Protein AF-A0A0K0EAF3-F1 (afdb_monomer_lite)

Structure (mmCIF, N/CA/C/O backbone):
data_AF-A0A0K0EAF3-F1
#
_entry.id   AF-A0A0K0EAF3-F1
#
loop_
_atom_site.group_PDB
_atom_site.id
_atom_site.type_symbol
_atom_site.label_atom_id
_atom_site.label_alt_id
_atom_site.label_comp_id
_atom_site.label_asym_id
_atom_site.label_entity_id
_atom_site.label_seq_id
_atom_site.pdbx_PDB_ins_code
_atom_site.Cartn_x
_atom_site.Cartn_y
_atom_site.Cartn_z
_atom_site.occupancy
_atom_site.B_iso_or_equiv
_atom_site.auth_seq_id
_atom_site.auth_comp_id
_atom_site.auth_asym_id
_atom_site.auth_atom_id
_atom_site.pdbx_PDB_model_num
ATOM 1 N N . MET A 1 1 ? 6.563 -16.187 -51.332 1.00 65.25 1 MET A N 1
ATOM 2 C CA . MET A 1 1 ? 6.810 -16.731 -49.971 1.00 65.25 1 MET A CA 1
ATOM 3 C C . MET A 1 1 ? 7.579 -15.790 -49.037 1.00 65.25 1 MET A C 1
ATOM 5 O O . MET A 1 1 ? 7.118 -15.606 -47.921 1.00 65.25 1 MET A O 1
ATOM 9 N N . LYS A 1 2 ? 8.696 -15.162 -49.447 1.00 84.75 2 LYS A N 1
ATOM 10 C CA . LYS A 1 2 ? 9.535 -14.335 -48.542 1.00 84.75 2 LYS A CA 1
ATOM 11 C C . LYS A 1 2 ? 8.804 -13.152 -47.870 1.00 84.75 2 LYS A C 1
ATOM 13 O O . LYS A 1 2 ? 9.026 -12.900 -46.693 1.00 84.75 2 LYS A O 1
ATOM 18 N N . PHE A 1 3 ? 7.897 -12.475 -48.580 1.00 87.06 3 PHE A N 1
ATOM 19 C CA . PHE A 1 3 ? 7.168 -11.311 -48.049 1.00 87.06 3 PHE A CA 1
ATOM 20 C C . PHE A 1 3 ? 6.174 -11.661 -46.926 1.00 87.06 3 PHE A C 1
ATOM 22 O O . PHE A 1 3 ? 6.123 -10.979 -45.908 1.00 87.06 3 PHE A O 1
ATOM 29 N N . LEU A 1 4 ? 5.434 -12.768 -47.065 1.00 89.69 4 LEU A N 1
ATOM 30 C CA . LEU A 1 4 ? 4.497 -13.227 -46.032 1.00 89.69 4 LEU A CA 1
ATOM 31 C C . LEU A 1 4 ? 5.234 -13.611 -44.739 1.00 89.69 4 LEU A C 1
ATOM 33 O O . LEU A 1 4 ? 4.789 -13.269 -43.646 1.00 89.69 4 LEU A O 1
ATOM 37 N N . LEU A 1 5 ? 6.393 -14.268 -44.872 1.00 91.62 5 LEU A N 1
ATOM 38 C CA . LEU A 1 5 ? 7.254 -14.607 -43.737 1.00 91.62 5 LEU A CA 1
ATOM 39 C C . LEU A 1 5 ? 7.749 -13.345 -43.012 1.00 91.62 5 LEU A C 1
ATOM 41 O O . LEU A 1 5 ? 7.733 -13.303 -41.786 1.00 91.62 5 LEU A O 1
ATOM 45 N N . PHE A 1 6 ? 8.126 -12.299 -43.757 1.00 91.94 6 PHE A N 1
ATOM 46 C CA . PHE A 1 6 ? 8.534 -11.013 -43.183 1.00 91.94 6 PHE A CA 1
ATOM 47 C C . PHE A 1 6 ? 7.406 -10.350 -42.377 1.00 91.94 6 PHE A C 1
ATOM 49 O O . PHE A 1 6 ? 7.634 -9.925 -41.247 1.00 91.94 6 PHE A O 1
ATOM 56 N N . ILE A 1 7 ? 6.175 -10.331 -42.903 1.00 92.75 7 ILE A N 1
ATOM 57 C CA . ILE A 1 7 ? 5.006 -9.793 -42.186 1.00 92.75 7 ILE A CA 1
ATOM 58 C C . ILE A 1 7 ? 4.729 -10.584 -40.898 1.00 92.75 7 ILE A C 1
ATOM 60 O O . ILE A 1 7 ? 4.492 -9.986 -39.850 1.00 92.75 7 ILE A O 1
ATOM 64 N N . LEU A 1 8 ? 4.791 -11.918 -40.945 1.00 91.94 8 LEU A N 1
ATOM 65 C CA . LEU A 1 8 ? 4.585 -12.764 -39.763 1.00 91.94 8 LEU A CA 1
ATOM 66 C C . LEU A 1 8 ? 5.647 -12.517 -38.683 1.00 91.94 8 LEU A C 1
ATOM 68 O O . LEU A 1 8 ? 5.302 -12.430 -37.504 1.00 91.94 8 LEU A O 1
ATOM 72 N N . LEU A 1 9 ? 6.914 -12.345 -39.073 1.00 90.69 9 LEU A N 1
ATOM 73 C CA . LEU A 1 9 ? 7.994 -11.980 -38.151 1.00 90.69 9 LEU A CA 1
ATOM 74 C C . LEU A 1 9 ? 7.775 -10.591 -37.541 1.00 90.69 9 LEU A C 1
ATOM 76 O O . LEU A 1 9 ? 7.993 -10.419 -36.345 1.00 90.69 9 LEU A O 1
ATOM 80 N N . LEU A 1 10 ? 7.280 -9.629 -38.325 1.00 89.12 10 LEU A N 1
ATOM 81 C CA . LEU A 1 10 ? 6.945 -8.289 -37.844 1.00 89.12 10 LEU A CA 1
ATOM 82 C C . LEU A 1 10 ? 5.819 -8.336 -36.795 1.00 89.12 10 LEU A C 1
ATOM 84 O O . LEU A 1 10 ? 5.963 -7.777 -35.709 1.00 89.12 10 LEU A O 1
ATOM 88 N N . PHE A 1 11 ? 4.724 -9.058 -37.066 1.00 86.81 11 PHE A N 1
ATOM 89 C CA . PHE A 1 11 ? 3.642 -9.254 -36.091 1.00 86.81 11 PHE A CA 1
ATOM 90 C C . PHE A 1 11 ? 4.116 -9.994 -34.839 1.00 86.81 11 PHE A C 1
ATOM 92 O O . PHE A 1 11 ? 3.719 -9.635 -33.731 1.00 86.81 11 PHE A O 1
ATOM 99 N N . HIS A 1 12 ? 4.974 -11.007 -34.991 1.00 84.06 12 HIS A N 1
ATOM 100 C CA . HIS A 1 12 ? 5.555 -11.720 -33.857 1.00 84.06 12 HIS A CA 1
ATOM 101 C C . HIS A 1 12 ? 6.439 -10.798 -33.004 1.00 84.06 12 HIS A C 1
ATOM 103 O O . HIS A 1 12 ? 6.304 -10.786 -31.781 1.00 84.06 12 HIS A O 1
ATOM 109 N N . TYR A 1 13 ? 7.267 -9.963 -33.640 1.00 82.19 13 TYR A N 1
ATOM 110 C CA . TYR A 1 13 ? 8.090 -8.953 -32.976 1.00 82.19 13 TYR A CA 1
ATOM 111 C C . TYR A 1 13 ? 7.239 -7.931 -32.212 1.00 82.19 13 TYR A C 1
ATOM 113 O O . TYR A 1 13 ? 7.477 -7.701 -31.027 1.00 82.19 13 TYR A O 1
ATOM 121 N N . PHE A 1 14 ? 6.194 -7.374 -32.834 1.00 79.00 14 PHE A N 1
ATOM 122 C CA . PHE A 1 14 ? 5.284 -6.457 -32.144 1.00 79.00 14 PHE A CA 1
ATOM 123 C C . PHE A 1 14 ? 4.539 -7.140 -30.994 1.00 79.00 14 PHE A C 1
ATOM 125 O O . PHE A 1 14 ? 4.394 -6.545 -29.931 1.00 79.00 14 PHE A O 1
ATOM 132 N N . LYS A 1 15 ? 4.120 -8.402 -31.148 1.00 77.62 15 LYS A N 1
ATOM 133 C CA . LYS A 1 15 ? 3.481 -9.168 -30.067 1.00 77.62 15 LYS A CA 1
ATOM 134 C C . LYS A 1 15 ? 4.426 -9.399 -28.881 1.00 77.62 15 LYS A C 1
ATOM 136 O O . LYS A 1 15 ? 3.968 -9.356 -27.742 1.00 77.62 15 LYS A O 1
ATOM 141 N N . LEU A 1 16 ? 5.719 -9.616 -29.136 1.00 67.31 16 LEU A N 1
ATOM 142 C CA . LEU A 1 16 ? 6.754 -9.714 -28.098 1.00 67.31 16 LEU A CA 1
ATOM 143 C C . LEU A 1 16 ? 6.997 -8.366 -27.402 1.00 67.31 16 LEU A C 1
ATOM 145 O O . LEU A 1 16 ? 7.117 -8.334 -26.181 1.00 67.31 16 LEU A O 1
ATOM 149 N N . GLN A 1 17 ? 7.017 -7.260 -28.154 1.00 62.44 17 GLN A N 1
ATOM 150 C CA . GLN A 1 17 ? 7.185 -5.905 -27.607 1.00 62.44 17 GLN A CA 1
ATOM 151 C C . GLN A 1 17 ? 5.968 -5.426 -26.804 1.00 62.44 17 GLN A C 1
ATOM 153 O O . GLN A 1 17 ? 6.126 -4.766 -25.783 1.00 62.44 17 GLN A O 1
ATOM 158 N N . TYR A 1 18 ? 4.754 -5.844 -27.176 1.00 57.66 18 TYR A N 1
ATOM 159 C CA . TYR A 1 18 ? 3.547 -5.693 -26.348 1.00 57.66 18 TYR A CA 1
ATOM 160 C C . TYR A 1 18 ? 3.534 -6.622 -25.116 1.00 57.66 18 TYR A C 1
ATOM 162 O O . TYR A 1 18 ? 2.493 -6.795 -24.474 1.00 57.66 18 TYR A O 1
ATOM 170 N N . GLY A 1 19 ? 4.688 -7.211 -24.779 1.00 50.94 19 GLY A N 1
ATOM 171 C CA . GLY A 1 19 ? 4.948 -8.020 -23.601 1.00 50.94 19 GLY A CA 1
ATOM 172 C C . GLY A 1 19 ? 4.253 -7.470 -22.361 1.00 50.94 19 GLY A C 1
ATOM 173 O O . GLY A 1 19 ? 4.590 -6.408 -21.851 1.00 50.94 19 GLY A O 1
ATOM 174 N N . LYS A 1 20 ? 3.236 -8.227 -21.933 1.00 54.22 20 LYS A N 1
ATOM 175 C CA . LYS A 1 20 ? 2.488 -8.176 -20.671 1.00 54.22 20 LYS A CA 1
ATOM 176 C C . LYS A 1 20 ? 2.599 -6.834 -19.936 1.00 54.22 20 LYS A C 1
ATOM 178 O O . LYS A 1 20 ? 3.341 -6.723 -18.964 1.00 54.22 20 LYS A O 1
ATOM 183 N N . PHE A 1 21 ? 1.818 -5.842 -20.374 1.00 60.84 21 PHE A N 1
ATOM 184 C CA . PHE A 1 21 ? 1.597 -4.615 -19.607 1.00 60.84 21 PHE A CA 1
ATOM 185 C C . PHE A 1 21 ? 1.237 -4.996 -18.164 1.00 60.84 21 PHE A C 1
ATOM 187 O O . PHE A 1 21 ? 0.167 -5.558 -17.912 1.00 60.84 21 PHE A O 1
ATOM 194 N N . ASN A 1 22 ? 2.171 -4.780 -17.235 1.00 69.69 22 ASN A N 1
ATOM 195 C CA . ASN A 1 22 ? 1.989 -5.150 -15.842 1.00 69.69 22 ASN A CA 1
ATOM 196 C C . ASN A 1 22 ? 1.050 -4.127 -15.203 1.00 69.69 22 ASN A C 1
ATOM 198 O O . ASN A 1 22 ? 1.484 -3.086 -14.715 1.00 69.69 22 ASN A O 1
ATOM 202 N N . ASN A 1 23 ? -0.249 -4.419 -15.240 1.00 81.50 23 ASN A N 1
ATOM 203 C CA . ASN A 1 23 ? -1.278 -3.597 -14.616 1.00 81.50 23 ASN A CA 1
ATOM 204 C C . ASN A 1 23 ? -1.473 -3.911 -13.123 1.00 81.50 23 ASN A C 1
ATOM 206 O O . ASN A 1 23 ? -2.474 -3.489 -12.540 1.00 81.50 23 ASN A O 1
ATOM 210 N N . ASN A 1 24 ? -0.539 -4.641 -12.506 1.00 90.81 24 ASN A N 1
ATOM 211 C CA . ASN A 1 24 ? -0.638 -5.010 -11.105 1.00 90.81 24 ASN A CA 1
ATOM 212 C C . ASN A 1 24 ? -0.462 -3.797 -10.186 1.00 90.81 24 ASN A C 1
ATOM 214 O O . ASN A 1 24 ? 0.263 -2.841 -10.473 1.00 90.81 24 ASN A O 1
ATOM 218 N N . HIS A 1 25 ? -1.120 -3.890 -9.036 1.00 93.81 25 HIS A N 1
ATOM 219 C CA . HIS A 1 25 ? -0.913 -3.018 -7.889 1.00 93.81 25 HIS A CA 1
ATOM 220 C C . HIS A 1 25 ? 0.012 -3.748 -6.918 1.00 93.81 25 HIS A C 1
ATOM 222 O O . HIS A 1 25 ? -0.342 -4.802 -6.389 1.00 93.81 25 HIS A O 1
ATOM 228 N N . GLU A 1 26 ? 1.205 -3.208 -6.703 1.00 93.94 26 GLU A N 1
ATOM 229 C CA . GLU A 1 26 ? 2.273 -3.857 -5.943 1.00 93.94 26 GLU A CA 1
ATOM 230 C C . GLU A 1 26 ? 2.568 -3.104 -4.641 1.00 93.94 26 GLU A C 1
ATOM 232 O O . GLU A 1 26 ? 2.129 -1.971 -4.448 1.00 93.94 26 GLU A O 1
ATOM 237 N N . GLN A 1 27 ? 3.306 -3.740 -3.722 1.00 94.75 27 GLN A N 1
ATOM 238 C CA . GLN A 1 27 ? 3.766 -3.119 -2.466 1.00 94.75 27 GLN A CA 1
ATOM 239 C C . GLN A 1 27 ? 2.632 -2.471 -1.645 1.00 94.75 27 GLN A C 1
ATOM 241 O O . GLN A 1 27 ? 2.782 -1.398 -1.050 1.00 94.75 27 GLN A O 1
ATOM 246 N N . VAL A 1 28 ? 1.469 -3.130 -1.637 1.00 97.12 28 VAL A N 1
ATOM 247 C CA . VAL A 1 28 ? 0.280 -2.659 -0.928 1.00 97.12 28 VAL A CA 1
ATOM 248 C C . VAL A 1 28 ? 0.552 -2.647 0.574 1.00 97.12 28 VAL A C 1
ATOM 250 O O . VAL A 1 28 ? 0.879 -3.680 1.154 1.00 97.12 28 VAL A O 1
ATOM 253 N N . HIS A 1 29 ? 0.368 -1.497 1.213 1.00 96.38 29 HIS A N 1
ATOM 254 C CA . HIS A 1 29 ? 0.566 -1.329 2.648 1.00 96.38 29 HIS A CA 1
ATOM 255 C C . HIS A 1 29 ? -0.518 -0.451 3.273 1.00 96.38 29 HIS A C 1
ATOM 257 O O . HIS A 1 29 ? -1.184 0.348 2.608 1.00 96.38 29 HIS A O 1
ATOM 263 N N . LEU A 1 30 ? -0.693 -0.631 4.580 1.00 97.25 30 LEU A N 1
ATOM 264 C CA . LEU A 1 30 ? -1.617 0.126 5.411 1.00 97.25 30 LEU A CA 1
ATOM 265 C C . LEU A 1 30 ? -0.831 0.898 6.467 1.00 97.25 30 LEU A C 1
ATOM 267 O O . LEU A 1 30 ? 0.146 0.385 7.007 1.00 97.25 30 LEU A O 1
ATOM 271 N N . ALA A 1 31 ? -1.296 2.096 6.799 1.00 96.75 31 ALA A N 1
ATOM 272 C CA . ALA A 1 31 ? -0.789 2.870 7.924 1.00 96.75 31 ALA A CA 1
ATOM 273 C C . ALA A 1 31 ? -1.945 3.508 8.701 1.00 96.75 31 ALA A C 1
ATOM 275 O O . ALA A 1 31 ? -2.983 3.855 8.132 1.00 96.75 31 ALA A O 1
ATOM 276 N N . LEU A 1 32 ? -1.764 3.674 10.009 1.00 95.75 32 LEU A N 1
ATOM 277 C CA . LEU A 1 32 ? -2.696 4.434 10.838 1.00 95.75 32 LEU A CA 1
ATOM 278 C C . LEU A 1 32 ? -2.522 5.936 10.590 1.00 95.75 32 LEU A C 1
ATOM 280 O O . LEU A 1 32 ? -1.424 6.408 10.295 1.00 95.75 32 LEU A O 1
ATOM 284 N N . THR A 1 33 ? -3.610 6.692 10.724 1.00 95.19 33 THR A N 1
ATOM 285 C CA . THR A 1 33 ? -3.546 8.160 10.788 1.00 95.19 33 THR A CA 1
ATOM 286 C C . THR A 1 33 ? -3.608 8.641 12.238 1.00 95.19 33 THR A C 1
ATOM 288 O O . THR A 1 33 ? -3.737 7.837 13.157 1.00 95.19 33 THR A O 1
ATOM 291 N N . LYS A 1 34 ? -3.556 9.964 12.452 1.00 96.12 34 LYS A N 1
ATOM 292 C CA . LYS A 1 34 ? -3.813 10.561 13.775 1.00 96.12 34 LYS A CA 1
ATOM 293 C C . LYS A 1 34 ? -5.237 10.288 14.282 1.00 96.12 34 LYS A C 1
ATOM 295 O O . LYS A 1 34 ? -5.450 10.275 15.487 1.00 96.12 34 LYS A O 1
ATOM 300 N N . ASP A 1 35 ? -6.197 10.089 13.377 1.00 96.31 35 ASP A N 1
ATOM 301 C CA . ASP A 1 35 ? -7.572 9.728 13.722 1.00 96.31 35 ASP A CA 1
ATOM 302 C C . ASP A 1 35 ? -7.721 8.191 13.725 1.00 96.31 35 ASP A C 1
ATOM 304 O O . ASP A 1 35 ? -7.512 7.561 12.682 1.00 96.31 35 ASP A O 1
ATOM 308 N N . PRO A 1 36 ? -8.115 7.563 14.851 1.00 95.19 36 PRO A N 1
ATOM 309 C CA . PRO A 1 36 ? -8.304 6.112 14.938 1.00 95.19 36 PRO A CA 1
ATOM 310 C C . PRO A 1 36 ? -9.425 5.572 14.034 1.00 95.19 36 PRO A C 1
ATOM 312 O O . PRO A 1 36 ? -9.501 4.366 13.798 1.00 95.19 36 PRO A O 1
ATOM 315 N N . ARG A 1 37 ? -10.301 6.435 13.508 1.00 97.31 37 ARG A N 1
ATOM 316 C CA . ARG A 1 37 ? -11.340 6.085 12.525 1.00 97.31 37 ARG A CA 1
ATOM 317 C C . ARG A 1 37 ? -10.870 6.270 11.086 1.00 97.31 37 ARG A C 1
ATOM 319 O O . ARG A 1 37 ? -11.692 6.237 10.163 1.00 97.31 37 ARG A O 1
ATOM 326 N N . SER A 1 38 ? -9.571 6.473 10.886 1.00 96.00 38 SER A N 1
ATOM 327 C CA . SER A 1 38 ? -8.986 6.723 9.583 1.00 96.00 38 SER A CA 1
ATOM 328 C C . SER A 1 38 ? -7.678 5.957 9.381 1.00 96.00 38 SER A C 1
ATOM 330 O O . SER A 1 38 ? -6.775 5.964 10.221 1.00 96.00 38 SER A O 1
ATOM 332 N N . ILE A 1 39 ? -7.571 5.313 8.221 1.00 96.19 39 ILE A N 1
ATOM 333 C CA . ILE A 1 39 ? -6.380 4.580 7.779 1.00 96.19 39 ILE A CA 1
ATOM 334 C C . ILE A 1 39 ? -5.943 5.064 6.402 1.00 96.19 39 ILE A C 1
ATOM 336 O O . ILE A 1 39 ? -6.757 5.498 5.585 1.00 96.19 39 ILE A O 1
ATOM 340 N N . VAL A 1 40 ? -4.651 4.946 6.135 1.00 95.50 40 VAL A N 1
ATOM 341 C CA . VAL A 1 40 ? -4.056 5.205 4.828 1.00 95.50 40 VAL A CA 1
ATOM 342 C C . VAL A 1 40 ? -3.791 3.878 4.143 1.00 95.50 40 VAL A C 1
ATOM 344 O O . VAL A 1 40 ? -3.184 2.986 4.731 1.00 95.50 40 VAL A O 1
ATOM 347 N N . VAL A 1 41 ? -4.238 3.761 2.899 1.00 96.81 41 VAL A N 1
ATOM 348 C CA . VAL A 1 41 ? -3.942 2.640 2.008 1.00 96.81 41 VAL A CA 1
ATOM 349 C C . VAL A 1 41 ? -3.038 3.152 0.906 1.00 96.81 41 VAL A C 1
ATOM 351 O O . VAL A 1 41 ? -3.400 4.100 0.209 1.00 96.81 41 VAL A O 1
ATOM 354 N N . SER A 1 42 ? -1.891 2.514 0.730 1.00 95.88 42 SER A N 1
ATOM 355 C CA . SER A 1 42 ? -0.906 2.921 -0.263 1.00 95.88 42 SER A CA 1
ATOM 356 C C . SER A 1 42 ? -0.416 1.727 -1.067 1.00 95.88 42 SER A C 1
ATOM 358 O O . SER A 1 42 ? -0.400 0.601 -0.572 1.00 95.88 42 SER A O 1
ATOM 360 N N . TRP A 1 43 ? -0.049 1.963 -2.321 1.00 96.25 43 TRP A N 1
ATOM 361 C CA . TRP A 1 43 ? 0.482 0.945 -3.228 1.00 96.25 43 TRP A CA 1
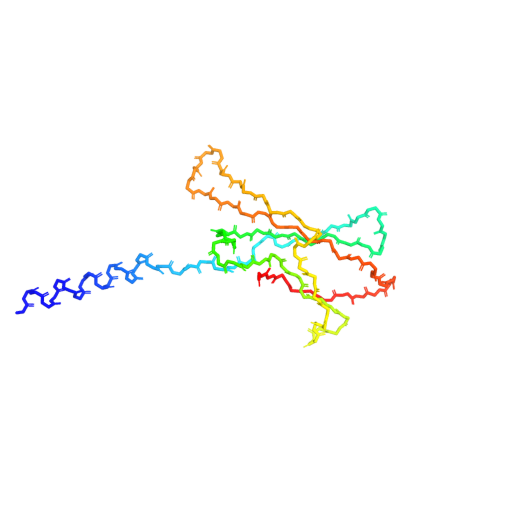ATOM 362 C C . TRP A 1 43 ? 1.268 1.599 -4.362 1.00 96.25 43 TRP A C 1
ATOM 364 O O . TRP A 1 43 ? 1.194 2.812 -4.565 1.00 96.25 43 TRP A O 1
ATOM 374 N N . THR A 1 44 ? 1.981 0.779 -5.120 1.00 93.88 44 THR A N 1
ATOM 375 C CA . THR A 1 44 ? 2.794 1.201 -6.257 1.00 93.88 44 THR A CA 1
ATOM 376 C C . THR A 1 44 ? 2.246 0.599 -7.548 1.00 93.88 44 THR A C 1
ATOM 378 O O . THR A 1 44 ? 1.808 -0.553 -7.562 1.00 93.88 44 THR A O 1
ATOM 381 N N . THR A 1 45 ? 2.290 1.346 -8.649 1.00 92.94 45 THR A N 1
ATOM 382 C CA . THR A 1 45 ? 2.189 0.794 -10.007 1.00 92.94 45 THR A CA 1
ATOM 383 C C . THR A 1 45 ? 3.448 1.116 -10.807 1.00 92.94 45 THR A C 1
ATOM 385 O O . THR A 1 45 ? 4.150 2.097 -10.552 1.00 92.94 45 THR A O 1
ATOM 388 N N . PHE A 1 46 ? 3.725 0.287 -11.810 1.00 89.81 46 PHE A N 1
ATOM 389 C CA . PHE A 1 46 ? 4.811 0.491 -12.779 1.00 89.81 46 PHE A CA 1
ATOM 390 C C . PHE A 1 46 ? 4.305 1.122 -14.084 1.00 89.81 46 PHE A C 1
ATOM 392 O O . PHE A 1 46 ? 4.952 1.053 -15.125 1.00 89.81 46 PHE A O 1
ATOM 399 N N . TYR A 1 47 ? 3.118 1.724 -14.033 1.00 88.38 47 TYR A N 1
ATOM 400 C CA . TYR A 1 47 ? 2.480 2.399 -15.150 1.00 88.38 47 TYR A CA 1
ATOM 401 C C . TYR A 1 47 ? 1.724 3.631 -14.673 1.00 88.38 47 TYR A C 1
ATOM 403 O O . TYR A 1 47 ? 1.190 3.668 -13.561 1.00 88.38 47 TYR A O 1
ATOM 411 N N . ASP A 1 48 ? 1.640 4.622 -15.551 1.00 88.00 48 ASP A N 1
ATOM 412 C CA . ASP A 1 48 ? 0.892 5.838 -15.287 1.00 88.00 48 ASP A CA 1
ATOM 413 C C . ASP A 1 48 ? -0.608 5.610 -15.504 1.00 88.00 48 ASP A C 1
ATOM 415 O O . ASP A 1 48 ? -1.094 5.529 -16.634 1.00 88.00 48 ASP A O 1
ATOM 419 N N . ILE A 1 49 ? -1.365 5.518 -14.414 1.00 89.12 49 ILE A N 1
ATOM 420 C CA . ILE A 1 49 ? -2.827 5.366 -14.455 1.00 89.12 49 ILE A CA 1
ATOM 421 C C . ILE A 1 49 ? -3.533 6.551 -15.144 1.00 89.12 49 ILE A C 1
ATOM 423 O O . ILE A 1 49 ? -4.638 6.389 -15.671 1.00 89.12 49 ILE A O 1
ATOM 427 N N . SER A 1 50 ? -2.919 7.744 -15.158 1.00 85.31 50 SER A N 1
ATOM 428 C CA . SER A 1 50 ? -3.544 8.960 -15.694 1.00 85.31 50 SER A CA 1
ATOM 429 C C . SER A 1 50 ? -3.641 8.933 -17.218 1.00 85.31 50 SER A C 1
ATOM 431 O O . SER A 1 50 ? -4.623 9.430 -17.774 1.00 85.31 50 SER A O 1
ATOM 433 N N . LEU A 1 51 ? -2.706 8.241 -17.881 1.00 86.94 51 LEU A N 1
ATOM 434 C CA . LEU A 1 51 ? -2.727 8.004 -19.328 1.00 86.94 51 LEU A CA 1
ATOM 435 C C . LEU A 1 51 ? -3.994 7.261 -19.773 1.00 86.94 51 LEU A C 1
ATOM 437 O O . LEU A 1 51 ? -4.465 7.446 -20.892 1.00 86.94 51 LEU A O 1
ATOM 441 N N . TYR A 1 52 ? -4.593 6.476 -18.875 1.00 85.81 52 TYR A N 1
ATOM 442 C CA . TYR A 1 52 ? -5.817 5.712 -19.120 1.00 85.81 52 TYR A CA 1
ATOM 443 C C . TYR A 1 52 ? -7.083 6.404 -18.596 1.00 85.81 52 TYR A C 1
ATOM 445 O O . TYR A 1 52 ? -8.144 5.782 -18.555 1.00 85.81 52 TYR A O 1
ATOM 453 N N . LYS A 1 53 ? -6.993 7.675 -18.173 1.00 87.69 53 LYS A N 1
ATOM 454 C CA . LYS A 1 53 ? -8.085 8.437 -17.530 1.00 87.69 53 LYS A CA 1
ATOM 455 C C . LYS A 1 53 ? -8.666 7.740 -16.286 1.00 87.69 53 LYS A C 1
ATOM 457 O O . LYS A 1 53 ? -9.836 7.929 -15.949 1.00 87.69 53 LYS A O 1
ATOM 462 N N . ARG A 1 54 ? -7.851 6.937 -15.599 1.00 88.00 54 ARG A N 1
ATOM 463 C CA . ARG A 1 54 ? -8.212 6.209 -14.376 1.00 88.00 54 ARG A CA 1
ATOM 464 C C . ARG A 1 54 ? -7.748 6.952 -13.131 1.00 88.00 54 ARG A C 1
ATOM 466 O O . ARG A 1 54 ? -6.977 7.910 -13.219 1.00 88.00 54 ARG A O 1
ATOM 473 N N . LYS A 1 55 ? -8.254 6.559 -11.960 1.00 91.06 55 LYS A N 1
ATOM 474 C CA . LYS A 1 55 ? -7.919 7.219 -10.689 1.00 91.06 55 LYS A CA 1
ATOM 475 C C . LYS A 1 55 ? -7.668 6.171 -9.617 1.00 91.06 55 LYS A C 1
ATOM 477 O O . LYS A 1 55 ? -8.488 5.268 -9.492 1.00 91.06 55 LYS A O 1
ATOM 482 N N . PRO A 1 56 ? -6.650 6.350 -8.752 1.00 93.06 56 PRO A N 1
ATOM 483 C CA . PRO A 1 56 ? -6.397 5.399 -7.682 1.00 93.06 56 PRO A CA 1
ATOM 484 C C . PRO A 1 56 ? -7.668 5.213 -6.857 1.00 93.06 56 PRO A C 1
ATOM 486 O O . PRO A 1 56 ? -8.327 6.193 -6.480 1.00 93.06 56 PRO A O 1
ATOM 489 N N . SER A 1 57 ? -8.038 3.966 -6.607 1.00 95.00 57 SER A N 1
ATOM 490 C CA . SER A 1 57 ? -9.268 3.636 -5.913 1.00 95.00 57 SER A CA 1
ATOM 491 C C . SER A 1 57 ? -9.079 2.492 -4.931 1.00 95.00 57 SER A C 1
ATOM 493 O O . SER A 1 57 ? -8.239 1.612 -5.097 1.00 95.00 57 SER A O 1
ATOM 495 N N . VAL A 1 58 ? -9.878 2.521 -3.870 1.00 96.56 58 VAL A N 1
ATOM 496 C CA . VAL A 1 58 ? -9.952 1.448 -2.887 1.00 96.56 58 VAL A CA 1
ATOM 497 C C . VAL A 1 58 ? -11.412 1.074 -2.711 1.00 96.56 58 VAL A C 1
ATOM 499 O O . VAL A 1 58 ? -12.231 1.895 -2.287 1.00 96.56 58 VAL A O 1
ATOM 502 N N . LYS A 1 59 ? -11.740 -0.179 -3.030 1.00 96.94 59 LYS A N 1
ATOM 503 C CA . LYS A 1 59 ? -13.006 -0.797 -2.628 1.00 96.94 59 LYS A CA 1
ATOM 504 C C . LYS A 1 59 ? -12.823 -1.398 -1.244 1.00 96.94 59 LYS A C 1
ATOM 506 O O . LYS A 1 59 ? -11.806 -2.040 -1.003 1.00 96.94 59 LYS A O 1
ATOM 511 N N . TYR A 1 60 ? -13.773 -1.206 -0.339 1.00 97.81 60 TYR A N 1
ATOM 512 C CA . TYR A 1 60 ? -13.677 -1.709 1.029 1.00 97.81 60 TYR A CA 1
ATOM 513 C C . TYR A 1 60 ? -15.048 -2.007 1.643 1.00 97.81 60 TYR A C 1
ATOM 515 O O . TYR A 1 60 ? -16.084 -1.533 1.177 1.00 97.81 60 TYR A O 1
ATOM 523 N N . GLY A 1 61 ? -15.069 -2.822 2.694 1.00 97.75 61 GLY A N 1
ATOM 524 C CA . GLY A 1 61 ? -16.303 -3.229 3.365 1.00 97.75 61 GLY A CA 1
ATOM 525 C C . GLY A 1 61 ? -16.049 -4.184 4.526 1.00 97.75 61 GLY A C 1
ATOM 526 O O . GLY A 1 61 ? -14.943 -4.684 4.698 1.00 97.75 61 GLY A O 1
ATOM 527 N N . THR A 1 62 ? -17.070 -4.440 5.338 1.00 97.44 62 THR A N 1
ATOM 528 C CA . THR A 1 62 ? -16.987 -5.380 6.472 1.00 97.44 62 THR A CA 1
ATOM 529 C C . THR A 1 62 ? -17.288 -6.828 6.071 1.00 97.44 62 THR A C 1
ATOM 531 O O . THR A 1 62 ? -17.072 -7.738 6.864 1.00 97.44 62 THR A O 1
ATOM 534 N N . ILE A 1 63 ? -17.760 -7.056 4.840 1.00 97.50 63 ILE A N 1
ATOM 535 C CA . ILE A 1 63 ? -18.078 -8.375 4.284 1.00 97.50 63 ILE A CA 1
ATOM 536 C C . ILE A 1 63 ? -17.062 -8.689 3.180 1.00 97.50 63 ILE A C 1
ATOM 538 O O . ILE A 1 63 ? -16.994 -7.979 2.180 1.00 97.50 63 ILE A O 1
ATOM 542 N N . LYS A 1 64 ? -16.270 -9.758 3.337 1.00 96.44 64 LYS A N 1
ATOM 543 C CA . LYS A 1 64 ? -15.177 -10.106 2.404 1.00 96.44 64 LYS A CA 1
ATOM 544 C C . LYS A 1 64 ? -15.653 -10.317 0.962 1.00 96.44 64 LYS A C 1
ATOM 546 O O . LYS A 1 64 ? -14.958 -9.923 0.032 1.00 96.44 64 LYS A O 1
ATOM 551 N N . SER A 1 65 ? -16.820 -10.935 0.785 1.00 96.38 65 SER A N 1
ATOM 552 C CA . SER A 1 65 ? -17.411 -11.225 -0.527 1.00 96.38 65 SER A CA 1
ATOM 553 C C . SER A 1 65 ? -18.061 -10.009 -1.196 1.00 96.38 65 SER A C 1
ATOM 555 O O . SER A 1 65 ? -18.335 -10.062 -2.390 1.00 96.38 65 SER A O 1
ATOM 557 N N . SER A 1 66 ? -18.297 -8.913 -0.462 1.00 95.06 66 SER A N 1
ATOM 558 C CA . SER A 1 66 ? -19.006 -7.735 -0.969 1.00 95.06 66 SER A CA 1
ATOM 559 C C . SER A 1 66 ? -18.420 -6.436 -0.406 1.00 95.06 66 SER A C 1
ATOM 561 O O . SER A 1 66 ? -18.734 -5.992 0.701 1.00 95.06 66 SER A O 1
ATOM 563 N N . LEU A 1 67 ? -17.547 -5.808 -1.196 1.00 96.69 67 LEU A N 1
ATOM 564 C CA . LEU A 1 67 ? -16.922 -4.523 -0.875 1.00 96.69 67 LEU A CA 1
ATOM 565 C C . LEU A 1 67 ? -17.783 -3.375 -1.417 1.00 96.69 67 LEU A C 1
ATOM 567 O O . LEU A 1 67 ? -17.548 -2.875 -2.517 1.00 96.69 67 LEU A O 1
ATOM 571 N N . SER A 1 68 ? -18.805 -2.984 -0.655 1.00 93.81 68 SER A N 1
ATOM 572 C CA . SER A 1 68 ? -19.815 -2.010 -1.091 1.00 93.81 68 SER A CA 1
ATOM 573 C C . SER A 1 68 ? -19.341 -0.553 -1.107 1.00 93.81 68 SER A C 1
ATOM 575 O O . SER A 1 68 ? -19.928 0.268 -1.809 1.00 93.81 68 SER A O 1
ATOM 577 N N . LYS A 1 69 ? -18.289 -0.201 -0.357 1.00 96.12 69 LYS A N 1
ATOM 578 C CA . LYS A 1 69 ? -17.778 1.176 -0.290 1.00 96.12 69 LYS A CA 1
ATOM 579 C C . LYS A 1 69 ? -16.625 1.364 -1.265 1.00 96.12 69 LYS A C 1
ATOM 581 O O . LYS A 1 69 ? -15.766 0.496 -1.393 1.00 96.12 69 LYS A O 1
ATOM 586 N N . VAL A 1 70 ? -16.571 2.523 -1.918 1.00 94.81 70 VAL A N 1
ATOM 587 C CA . VAL A 1 70 ? -15.493 2.878 -2.850 1.00 94.81 70 VAL A CA 1
ATOM 588 C C . VAL A 1 70 ? -14.987 4.276 -2.533 1.00 94.81 70 VAL A C 1
ATOM 590 O O . VAL A 1 70 ? -15.756 5.235 -2.542 1.00 94.81 70 VAL A O 1
ATOM 593 N N . LYS A 1 71 ? -13.682 4.404 -2.296 1.00 94.75 71 LYS A N 1
ATOM 594 C CA . LYS A 1 71 ? -12.992 5.694 -2.223 1.00 94.75 71 LYS A CA 1
ATOM 595 C C . LYS A 1 71 ? -12.123 5.847 -3.465 1.00 94.75 71 LYS A C 1
ATOM 597 O O . LYS A 1 71 ? -11.397 4.926 -3.820 1.00 94.75 71 LYS A O 1
ATOM 602 N N . ARG A 1 72 ? -12.211 6.993 -4.137 1.00 91.44 72 ARG A N 1
ATOM 603 C CA . ARG A 1 72 ? -11.378 7.344 -5.300 1.00 91.44 72 ARG A CA 1
ATOM 604 C C . ARG A 1 72 ? -10.484 8.529 -4.945 1.00 91.44 72 ARG A C 1
ATOM 606 O O . ARG A 1 72 ? -10.795 9.225 -3.984 1.00 91.44 72 ARG A O 1
ATOM 613 N N . GLY A 1 73 ? -9.415 8.736 -5.716 1.00 71.38 73 GLY A N 1
ATOM 614 C CA . GLY A 1 73 ? -8.300 9.687 -5.537 1.00 71.38 73 GLY A CA 1
ATOM 615 C C . GLY A 1 73 ? -8.582 11.180 -5.337 1.00 71.38 73 GLY A C 1
ATOM 616 O O . GLY A 1 73 ? -7.784 11.993 -5.777 1.00 71.38 73 GLY A O 1
ATOM 617 N N . SER A 1 74 ? -9.671 11.563 -4.671 1.00 60.56 74 SER A N 1
ATOM 618 C CA . SER A 1 74 ? -9.885 12.913 -4.148 1.00 60.56 74 SER A CA 1
ATOM 619 C C . SER A 1 74 ? -9.204 13.149 -2.797 1.00 60.56 74 SER A C 1
ATOM 621 O O . SER A 1 74 ? -8.946 14.290 -2.445 1.00 60.56 74 SER A O 1
ATOM 623 N N . THR A 1 75 ? -8.882 12.096 -2.042 1.00 57.19 75 THR A N 1
ATOM 624 C CA . THR A 1 75 ? -8.187 12.194 -0.743 1.00 57.19 75 THR A CA 1
ATOM 625 C C . THR A 1 75 ? -6.791 11.594 -0.797 1.00 57.19 75 THR A C 1
ATOM 627 O O . THR A 1 75 ? -6.339 11.004 0.175 1.00 57.19 75 THR A O 1
ATOM 630 N N . GLY A 1 76 ? -6.146 11.646 -1.957 1.00 58.12 76 GLY A N 1
ATOM 631 C CA . GLY A 1 76 ? -4.920 10.915 -2.229 1.00 58.12 76 GLY A CA 1
ATOM 632 C C . GLY A 1 76 ? -3.883 11.725 -2.981 1.00 58.12 76 GLY A C 1
ATOM 633 O O . GLY A 1 76 ? -4.186 12.781 -3.526 1.00 58.12 76 GLY A O 1
ATOM 634 N N . SER A 1 77 ? -2.667 11.192 -3.052 1.00 74.62 77 SER A N 1
ATOM 635 C CA . SER A 1 77 ? -1.616 11.712 -3.926 1.00 74.62 77 SER A CA 1
ATOM 636 C C . SER A 1 77 ? -1.081 10.587 -4.797 1.00 74.62 77 SER A C 1
ATOM 638 O O . SER A 1 77 ? -1.008 9.446 -4.342 1.00 74.62 77 SER A O 1
ATOM 640 N N . THR A 1 78 ? -0.737 10.909 -6.043 1.00 81.56 78 THR A N 1
ATOM 641 C CA . THR A 1 78 ? 0.100 10.049 -6.881 1.00 81.56 78 THR A CA 1
ATOM 642 C C . THR A 1 78 ? 1.445 10.733 -7.052 1.00 81.56 78 THR A C 1
ATOM 644 O O . THR A 1 78 ? 1.482 11.903 -7.429 1.00 81.56 78 THR A O 1
ATOM 647 N N . ARG A 1 79 ? 2.539 10.034 -6.753 1.00 87.25 79 ARG A N 1
ATOM 648 C CA . ARG A 1 79 ? 3.903 10.548 -6.930 1.00 87.25 79 ARG A CA 1
ATOM 649 C C . ARG A 1 79 ? 4.651 9.672 -7.918 1.00 87.25 79 ARG A C 1
ATOM 651 O O . ARG A 1 79 ? 4.705 8.461 -7.733 1.00 87.25 79 ARG A O 1
ATOM 658 N N . LYS A 1 80 ? 5.233 10.292 -8.941 1.00 89.44 80 LYS A N 1
ATOM 659 C CA . LYS A 1 80 ? 6.150 9.636 -9.872 1.00 89.44 80 LYS A CA 1
ATOM 660 C C . LYS A 1 80 ? 7.551 9.672 -9.273 1.00 89.44 80 LYS A C 1
ATOM 662 O O . LYS A 1 80 ? 8.052 10.756 -8.989 1.00 89.44 80 LYS A O 1
ATOM 667 N N . LEU A 1 81 ? 8.172 8.512 -9.106 1.00 88.00 81 LEU A N 1
ATOM 668 C CA . LEU A 1 81 ? 9.578 8.381 -8.739 1.00 88.00 81 LEU A CA 1
ATOM 669 C C . LEU A 1 81 ? 10.333 7.714 -9.885 1.00 88.00 81 LEU A C 1
ATOM 671 O O . LEU A 1 81 ? 9.858 6.742 -10.471 1.00 88.00 81 LEU A O 1
ATOM 675 N N . ILE A 1 82 ? 11.497 8.269 -10.197 1.00 88.00 82 ILE A N 1
ATOM 676 C CA . ILE A 1 82 ? 12.454 7.720 -11.153 1.00 88.00 82 ILE A CA 1
ATOM 677 C C . ILE A 1 82 ? 13.623 7.217 -10.313 1.00 88.00 82 ILE A C 1
ATOM 679 O O . ILE A 1 82 ? 14.144 7.977 -9.494 1.00 88.00 82 ILE A O 1
ATOM 683 N N . GLU A 1 83 ? 14.001 5.950 -10.466 1.00 85.31 83 GLU A N 1
ATOM 684 C CA . GLU A 1 83 ? 15.108 5.401 -9.683 1.00 85.31 83 GLU A CA 1
ATOM 685 C C . GLU A 1 83 ? 16.419 6.134 -10.002 1.00 85.31 83 GLU A C 1
ATOM 687 O O . GLU A 1 83 ? 16.763 6.282 -11.179 1.00 85.31 83 GLU A O 1
ATOM 692 N N . PRO A 1 84 ? 17.187 6.557 -8.982 1.00 87.56 84 PRO A N 1
ATOM 693 C CA . PRO A 1 84 ? 18.352 7.420 -9.180 1.00 87.56 84 PRO A CA 1
ATOM 694 C C . PRO A 1 84 ? 19.447 6.755 -10.023 1.00 87.56 84 PRO A C 1
ATOM 696 O O . PRO A 1 84 ? 20.105 7.422 -10.813 1.00 87.56 84 PRO A O 1
ATOM 699 N N . ASN A 1 85 ? 19.601 5.432 -9.897 1.00 90.94 85 ASN A N 1
ATOM 700 C CA . ASN A 1 85 ? 20.634 4.657 -10.589 1.00 90.94 85 ASN A CA 1
ATOM 701 C C . ASN A 1 85 ? 20.124 3.973 -11.868 1.00 90.94 85 ASN A C 1
ATOM 703 O O . ASN A 1 85 ? 20.901 3.331 -12.571 1.00 90.94 85 ASN A O 1
ATOM 707 N N . ASN A 1 86 ? 18.821 4.052 -12.157 1.00 87.25 86 ASN A N 1
ATOM 708 C CA . ASN A 1 86 ? 18.237 3.447 -13.347 1.00 87.25 86 ASN A CA 1
ATOM 709 C C . ASN A 1 86 ? 16.962 4.188 -13.767 1.00 87.25 86 ASN A C 1
ATOM 711 O O . ASN A 1 86 ? 15.854 3.842 -13.359 1.00 87.25 86 ASN A O 1
ATOM 715 N N . SER A 1 87 ? 17.117 5.166 -14.656 1.00 86.69 87 SER A N 1
ATOM 716 C CA . SER A 1 87 ? 16.014 6.007 -15.130 1.00 86.69 87 SER A CA 1
ATOM 717 C C . SER A 1 87 ? 14.916 5.254 -15.895 1.00 86.69 87 SER A C 1
ATOM 719 O O . SER A 1 87 ? 13.832 5.803 -16.093 1.00 86.69 87 SER A O 1
ATOM 721 N N . THR A 1 88 ? 15.156 3.997 -16.291 1.00 85.19 88 THR A N 1
ATOM 722 C CA . THR A 1 88 ? 14.134 3.139 -16.917 1.00 85.19 88 THR A CA 1
ATOM 723 C C . THR A 1 88 ? 13.098 2.628 -15.916 1.00 85.19 88 THR A C 1
ATOM 725 O O . THR A 1 88 ? 11.993 2.255 -16.308 1.00 85.19 88 THR A O 1
ATOM 728 N N . ILE A 1 89 ? 13.417 2.641 -14.617 1.00 84.75 89 ILE A N 1
ATOM 729 C CA . ILE A 1 89 ? 12.496 2.220 -13.565 1.00 84.75 89 ILE A CA 1
ATOM 730 C C . ILE A 1 89 ? 11.725 3.443 -13.082 1.00 84.75 89 ILE A C 1
ATOM 7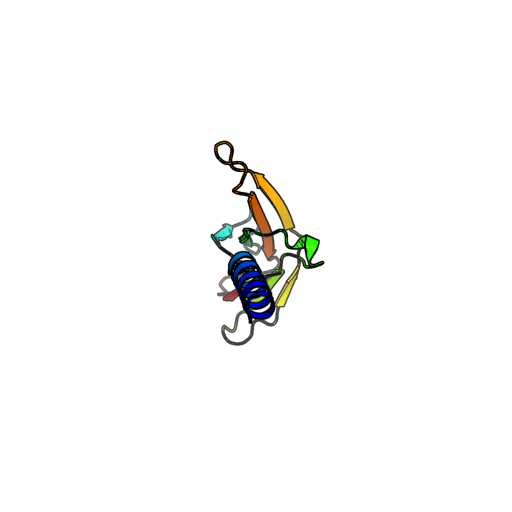32 O O . ILE A 1 89 ? 12.228 4.278 -12.327 1.00 84.75 89 ILE A O 1
ATOM 736 N N . ILE A 1 90 ? 10.468 3.516 -13.511 1.00 88.06 90 ILE A N 1
ATOM 737 C CA . ILE A 1 90 ? 9.513 4.533 -13.082 1.00 88.06 90 ILE A CA 1
ATOM 738 C C . ILE A 1 90 ? 8.454 3.862 -12.212 1.00 88.06 90 ILE A C 1
ATOM 740 O O . ILE A 1 90 ? 7.851 2.861 -12.601 1.00 88.06 90 ILE A O 1
ATOM 744 N N . ARG A 1 91 ?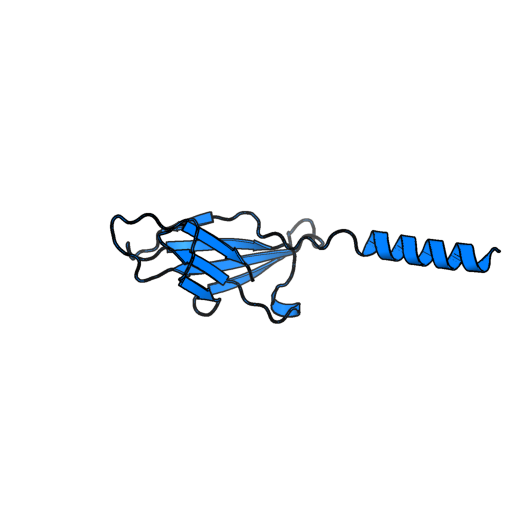 8.214 4.434 -11.034 1.00 90.25 91 ARG A N 1
ATOM 745 C CA . ARG A 1 91 ? 7.206 3.970 -10.078 1.00 90.25 91 ARG A CA 1
ATOM 746 C C . ARG A 1 91 ? 6.208 5.074 -9.786 1.00 90.25 91 ARG A C 1
ATOM 748 O O . ARG A 1 91 ? 6.580 6.237 -9.637 1.00 90.25 91 ARG A O 1
ATOM 755 N N . TYR A 1 92 ? 4.947 4.696 -9.664 1.00 92.62 92 TYR A N 1
ATOM 756 C CA . TYR A 1 92 ? 3.858 5.588 -9.301 1.00 92.62 92 TYR A CA 1
ATOM 757 C C . TYR A 1 92 ? 3.313 5.153 -7.949 1.00 92.62 92 TYR A C 1
ATOM 759 O O . TYR A 1 92 ? 2.752 4.072 -7.812 1.00 92.62 92 TYR A O 1
ATOM 767 N N . PHE A 1 93 ? 3.518 5.986 -6.935 1.00 93.62 93 PHE A N 1
ATOM 768 C CA . PHE A 1 93 ? 3.065 5.727 -5.574 1.00 93.62 93 PHE A CA 1
ATOM 769 C C . PHE A 1 93 ? 1.709 6.363 -5.369 1.00 93.62 93 PHE A C 1
ATOM 771 O O . PHE A 1 93 ? 1.581 7.579 -5.503 1.00 93.62 93 PHE A O 1
ATOM 778 N N . HIS A 1 94 ? 0.723 5.554 -5.018 1.00 94.75 94 HIS A N 1
ATOM 779 C CA . HIS A 1 94 ? -0.641 5.981 -4.769 1.00 94.75 94 HIS A CA 1
ATOM 780 C C . HIS A 1 94 ? -0.962 5.875 -3.289 1.00 94.75 94 HIS A C 1
ATOM 782 O O . HIS A 1 94 ? -0.532 4.945 -2.610 1.00 94.75 94 HIS A O 1
ATOM 788 N N . THR A 1 95 ? -1.764 6.813 -2.805 1.00 94.88 95 THR A N 1
ATOM 789 C CA . THR A 1 95 ? -2.179 6.890 -1.405 1.00 94.88 95 THR A CA 1
ATOM 790 C C . THR A 1 95 ? -3.650 7.263 -1.353 1.00 94.88 95 THR A C 1
ATOM 792 O O . TH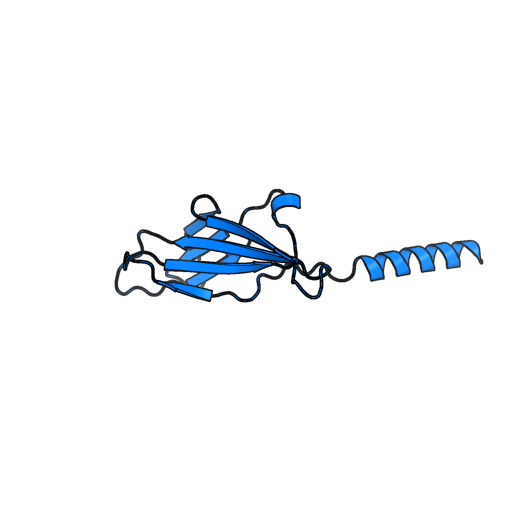R A 1 95 ? -4.051 8.203 -2.029 1.00 94.88 95 THR A O 1
ATOM 795 N N . ILE A 1 96 ? -4.457 6.560 -0.559 1.00 95.69 96 ILE A N 1
ATOM 796 C CA . ILE A 1 96 ? -5.880 6.836 -0.337 1.00 95.69 96 ILE A CA 1
ATOM 797 C C . ILE A 1 96 ? -6.192 6.746 1.153 1.00 95.69 96 ILE A C 1
ATOM 799 O O . ILE A 1 96 ? -5.945 5.730 1.796 1.00 95.69 96 ILE A O 1
ATOM 803 N N . TYR A 1 97 ? -6.810 7.796 1.685 1.00 95.50 97 TYR A N 1
ATOM 804 C CA . TYR A 1 97 ? -7.316 7.818 3.054 1.00 95.50 97 TYR A CA 1
ATOM 805 C C . TYR A 1 97 ? -8.739 7.251 3.101 1.00 95.50 97 TYR A C 1
ATOM 807 O O . TYR A 1 97 ? -9.643 7.756 2.425 1.00 95.50 97 TYR A O 1
ATOM 815 N N . LEU A 1 98 ? -8.948 6.220 3.918 1.00 95.88 98 LEU A N 1
ATOM 816 C CA . LEU A 1 98 ? -10.267 5.702 4.272 1.00 95.88 98 LEU A CA 1
ATOM 817 C C . LEU A 1 98 ? -10.657 6.274 5.629 1.00 95.88 98 LEU A C 1
ATOM 819 O O . LEU A 1 98 ? -10.008 5.982 6.624 1.00 95.88 98 LEU A O 1
ATOM 823 N N . GLN A 1 99 ? -11.714 7.078 5.657 1.00 94.88 99 GLN A N 1
ATOM 824 C CA . GLN A 1 99 ? -12.150 7.833 6.834 1.00 94.88 99 GLN A CA 1
ATOM 825 C C . GLN A 1 99 ? -13.502 7.320 7.343 1.00 94.88 99 GLN A C 1
ATOM 827 O O . GLN A 1 99 ? -14.200 6.577 6.642 1.00 94.88 99 GLN A O 1
ATOM 832 N N . ASN A 1 100 ? -13.901 7.773 8.534 1.00 95.88 100 ASN A N 1
ATOM 833 C CA . ASN A 1 100 ? -15.186 7.451 9.164 1.00 95.88 100 ASN A CA 1
ATOM 834 C C . ASN A 1 100 ? -15.410 5.942 9.354 1.00 95.88 100 ASN A C 1
ATOM 836 O O . ASN A 1 100 ? -16.538 5.448 9.261 1.00 95.88 100 ASN A O 1
ATOM 840 N N . LEU A 1 101 ? -14.338 5.195 9.615 1.00 97.19 101 LEU A N 1
ATOM 841 C CA . LEU A 1 101 ? -14.422 3.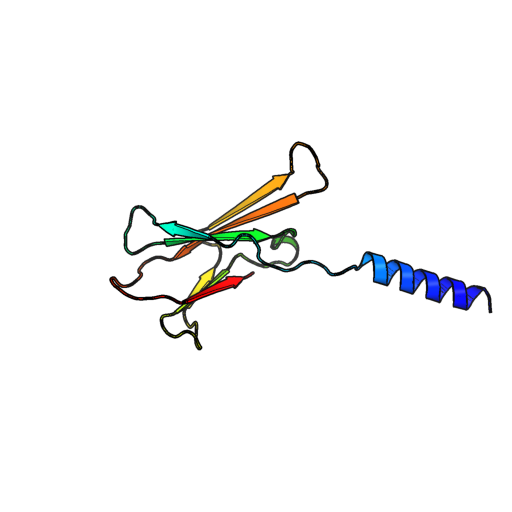781 9.955 1.00 97.19 101 LEU A CA 1
ATOM 842 C C . LEU A 1 101 ? -15.054 3.603 11.341 1.00 97.19 101 LEU A C 1
ATOM 844 O O . LEU A 1 101 ? -15.016 4.495 12.195 1.00 97.19 101 LEU A O 1
ATOM 848 N N . LEU A 1 102 ? -15.694 2.456 11.542 1.00 97.44 102 LEU A N 1
ATOM 849 C CA . LEU A 1 102 ? -16.243 2.073 12.837 1.00 97.44 102 LEU A CA 1
ATOM 850 C C . LEU A 1 102 ? -15.134 1.483 13.709 1.00 97.44 102 LEU A C 1
ATOM 852 O O . LEU A 1 102 ? -14.311 0.703 13.227 1.00 97.44 102 LEU A O 1
ATOM 856 N N . TYR A 1 103 ? -15.150 1.825 14.995 1.00 97.19 103 TYR A N 1
ATOM 857 C CA . TYR A 1 103 ? -14.253 1.236 15.985 1.00 97.19 103 TYR A CA 1
ATOM 858 C C . TYR A 1 103 ? -14.462 -0.276 16.098 1.00 97.19 103 TYR A C 1
ATOM 860 O O . TYR A 1 103 ? -15.577 -0.768 15.925 1.00 97.19 103 TYR A O 1
ATOM 868 N N . ASN A 1 104 ? -13.386 -1.004 16.417 1.00 96.06 104 ASN A N 1
ATOM 869 C CA . ASN A 1 104 ? -13.398 -2.454 16.637 1.00 96.06 104 ASN A CA 1
ATOM 870 C C . ASN A 1 104 ? -14.099 -3.249 15.509 1.00 96.06 104 ASN A C 1
ATOM 872 O O . ASN A 1 104 ? -14.856 -4.193 15.747 1.00 96.06 104 ASN A O 1
ATOM 876 N N . LYS A 1 105 ? -13.891 -2.838 14.251 1.00 96.62 105 LYS A N 1
ATOM 877 C CA . LYS A 1 105 ? -14.422 -3.524 13.067 1.00 96.62 105 LYS A CA 1
ATOM 878 C C . LYS A 1 105 ? -13.305 -3.885 12.100 1.00 96.62 105 LYS A C 1
ATOM 880 O O . LYS A 1 105 ? -12.476 -3.055 11.741 1.00 96.62 105 LYS A O 1
ATOM 885 N N . ARG A 1 106 ? -13.334 -5.130 11.619 1.00 96.75 106 ARG A N 1
ATOM 886 C CA . ARG A 1 106 ? -12.487 -5.587 10.515 1.00 96.75 106 ARG A CA 1
ATOM 887 C C . ARG A 1 106 ? -13.060 -5.091 9.189 1.00 96.75 106 ARG A C 1
ATOM 889 O O . ARG A 1 106 ? -14.231 -5.321 8.895 1.00 96.75 106 ARG A O 1
ATOM 896 N N . TYR A 1 107 ? -12.208 -4.471 8.381 1.00 97.75 107 TYR A N 1
ATOM 897 C CA . TYR A 1 107 ? -12.510 -4.099 7.005 1.00 97.75 107 TYR A CA 1
ATOM 898 C C . TYR A 1 107 ? -11.645 -4.918 6.049 1.00 97.75 107 TYR A C 1
ATOM 900 O O . TYR A 1 107 ? -10.443 -5.069 6.249 1.00 97.75 107 TYR A O 1
ATOM 908 N N . TYR A 1 108 ? -12.269 -5.435 5.001 1.00 98.00 108 TYR A N 1
ATOM 909 C CA . TYR A 1 108 ? -11.608 -5.988 3.828 1.00 98.00 108 TYR A CA 1
ATOM 910 C C . TYR A 1 108 ? -11.454 -4.877 2.794 1.00 98.00 108 TYR A C 1
ATOM 912 O O . TYR A 1 108 ? -12.290 -3.971 2.733 1.00 98.00 108 TYR A O 1
ATOM 920 N N . TYR A 1 109 ? -10.400 -4.940 1.983 1.00 97.56 109 TYR A N 1
ATOM 921 C CA . TYR A 1 109 ? -10.121 -3.924 0.978 1.00 97.56 109 TYR A CA 1
ATOM 922 C C . TYR A 1 109 ? -9.494 -4.523 -0.282 1.00 97.56 109 TYR A C 1
ATOM 924 O O . TYR A 1 109 ? -8.902 -5.601 -0.253 1.00 97.56 109 TYR A O 1
ATOM 932 N N . LYS A 1 110 ? -9.642 -3.804 -1.393 1.00 97.00 110 LYS A N 1
ATOM 933 C CA . LYS A 1 110 ? -8.998 -4.077 -2.675 1.00 97.00 110 LYS A CA 1
ATOM 934 C C . LYS A 1 110 ? -8.573 -2.750 -3.296 1.00 97.00 110 LYS A C 1
ATOM 936 O O . LYS A 1 110 ? -9.419 -1.874 -3.487 1.00 97.00 110 LYS A O 1
ATOM 941 N N . VAL A 1 111 ? -7.282 -2.617 -3.584 1.00 96.12 111 VAL A N 1
ATOM 942 C CA . VAL A 1 111 ? -6.720 -1.480 -4.328 1.00 96.12 111 VAL A CA 1
ATOM 943 C C . VAL A 1 111 ? -6.978 -1.642 -5.828 1.00 96.12 111 VAL A C 1
ATOM 945 O O . VAL A 1 111 ? -7.202 -2.758 -6.304 1.00 96.12 111 VAL A O 1
ATOM 948 N N . GLY A 1 112 ? -6.999 -0.529 -6.551 1.00 93.75 112 GLY A N 1
ATOM 949 C CA . GLY A 1 1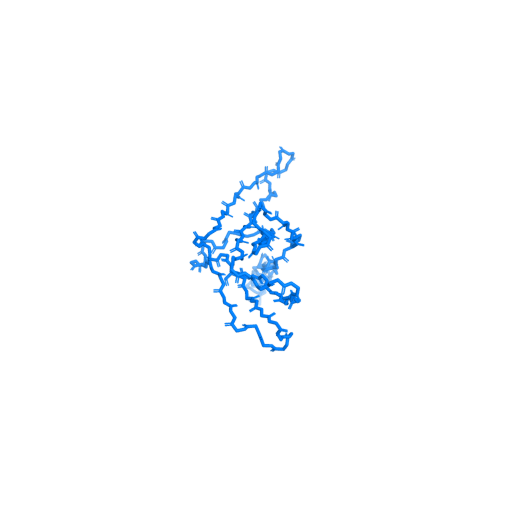12 ? -7.293 -0.495 -7.976 1.00 93.75 112 GLY A CA 1
ATOM 950 C C . GLY A 1 112 ? -7.135 0.896 -8.581 1.00 93.75 112 GLY A C 1
ATOM 951 O O . GLY A 1 112 ? -6.720 1.844 -7.912 1.00 93.75 112 GLY A O 1
ATOM 952 N N . ASP A 1 113 ? -7.519 1.016 -9.844 1.00 89.75 113 ASP A N 1
ATOM 953 C CA . ASP A 1 113 ? -7.572 2.240 -10.646 1.00 89.75 113 ASP A CA 1
ATOM 954 C C . ASP A 1 113 ? -8.953 2.431 -11.315 1.00 89.75 113 ASP A C 1
ATOM 956 O O . ASP A 1 113 ? -9.762 1.472 -11.313 1.00 89.75 113 ASP A O 1
#

Secondary structure (DSSP, 8-state):
-HHHHHHHHHHHHHHHHTTT-----EEEEEEE-SSTT-EEEEEEESS-GGGGT---EEEEESBTTB--EEEETTSEEEEEEEETTEEEEEEEEEEEEE-SPPTT---EEEEE-

Radius of gyration: 19.68 Å; chains: 1; bounding box: 40×30×67 Å

Foldseek 3Di:
DVVVVVVVVVVVVVVVVVPDPPQDWAPWDKDDDPDNQKIKIKTKDQDDCVVVVAWKKKQKDLDQVDRPDMDTPPQKDWDWDQDPVHNNRIMIMIMDMDGRHDPPTDMDMDIHD

Organism: Strongyloides stercoralis (NCBI:txid6248)

pLDDT: mean 88.88, std 10.84, range [50.94, 98.0]

Sequence (113 aa):
MKFLLFILLLFHYFKLQYGKFNNNHEQVHLALTKDPRSIVVSWTTFYDISLYKRKPSVKYGTIKSSLSKVKRGSTGSTRKLIEPNNSTIIRYFHTIYLQNLLYNKRYYYKVGD

InterPro domains:
  IPR008963 Purple acid phosphatase-like, N-terminal [SSF49363] (5-113)
  IPR015914 Purple acid phosphatase, N-terminal [PF16656] (26-113)